Protein AF-A0A0B3RSX8-F1 (afdb_monomer_lite)

Structure (mmCIF, N/CA/C/O backbone):
data_AF-A0A0B3RSX8-F1
#
_entry.id   AF-A0A0B3RSX8-F1
#
loop_
_atom_site.group_PDB
_atom_site.id
_atom_site.type_symbol
_atom_site.label_atom_id
_atom_site.label_alt_id
_atom_site.label_comp_id
_atom_site.label_asym_id
_atom_site.label_entity_id
_atom_site.label_seq_id
_atom_site.pdbx_PDB_ins_code
_atom_site.Cartn_x
_atom_site.Cartn_y
_atom_site.Cartn_z
_atom_site.occupancy
_atom_site.B_iso_or_equiv
_atom_site.auth_seq_id
_atom_site.auth_comp_id
_atom_site.auth_asym_id
_atom_site.auth_atom_id
_atom_site.pdbx_PDB_model_num
ATOM 1 N N . MET A 1 1 ? -17.456 -3.419 -8.442 1.00 58.78 1 MET A N 1
ATOM 2 C CA . MET A 1 1 ? -16.452 -2.547 -7.791 1.00 58.78 1 MET A CA 1
ATOM 3 C C . MET A 1 1 ? -15.089 -3.161 -8.023 1.00 58.78 1 MET A C 1
ATOM 5 O O . MET A 1 1 ? -14.960 -4.362 -7.840 1.00 58.78 1 MET A O 1
ATOM 9 N N . THR A 1 2 ? -14.109 -2.383 -8.474 1.00 69.06 2 THR A N 1
ATOM 10 C CA . THR A 1 2 ? -12.745 -2.885 -8.676 1.00 69.06 2 THR A CA 1
ATOM 11 C C . THR A 1 2 ? -12.084 -3.106 -7.322 1.00 69.06 2 THR A C 1
ATOM 13 O O . THR A 1 2 ? -12.129 -2.212 -6.473 1.00 69.06 2 THR A O 1
ATOM 16 N N . ASP A 1 3 ? -11.481 -4.277 -7.127 1.00 82.81 3 ASP A N 1
ATOM 17 C CA . ASP A 1 3 ? -10.721 -4.578 -5.918 1.00 82.81 3 ASP A CA 1
ATOM 18 C C . ASP A 1 3 ? -9.601 -3.546 -5.713 1.00 82.81 3 ASP A C 1
ATOM 20 O O . ASP A 1 3 ? -8.979 -3.068 -6.671 1.00 82.81 3 ASP A O 1
ATOM 24 N N . ARG A 1 4 ? -9.370 -3.175 -4.450 1.00 86.00 4 ARG A N 1
ATOM 25 C CA . ARG A 1 4 ? -8.276 -2.2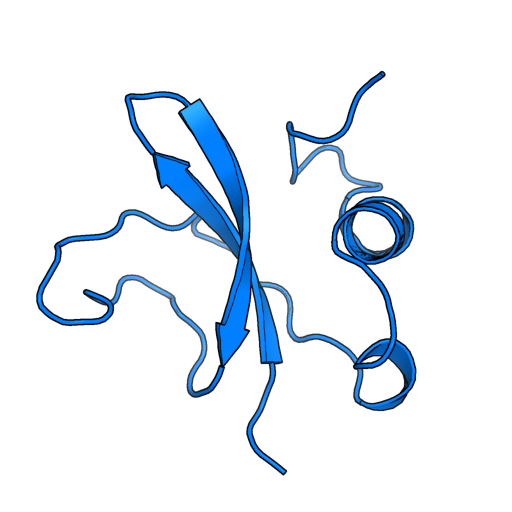91 -4.044 1.00 86.00 4 ARG A CA 1
ATOM 26 C C . ARG A 1 4 ? -7.330 -3.048 -3.132 1.00 86.00 4 ARG A C 1
ATOM 28 O O . ARG A 1 4 ? -7.768 -3.776 -2.245 1.00 86.00 4 ARG A O 1
ATOM 35 N N . TYR A 1 5 ? -6.041 -2.848 -3.341 1.00 86.25 5 TYR A N 1
ATOM 36 C CA . TYR A 1 5 ? -4.983 -3.473 -2.567 1.00 86.25 5 TYR A CA 1
ATOM 37 C C . TYR A 1 5 ? -4.095 -2.401 -1.951 1.00 86.25 5 TYR A C 1
ATOM 39 O O . TYR A 1 5 ? -3.698 -1.458 -2.630 1.00 86.25 5 TYR A O 1
ATOM 47 N N . PHE A 1 6 ? -3.780 -2.553 -0.673 1.00 86.25 6 PHE A N 1
ATOM 48 C CA . PHE A 1 6 ? -2.794 -1.757 0.033 1.00 86.25 6 PHE A CA 1
ATOM 49 C C . PHE A 1 6 ? -1.453 -2.488 -0.014 1.00 86.25 6 PHE A C 1
ATOM 51 O O . PHE A 1 6 ? -1.354 -3.647 0.401 1.00 86.25 6 PHE A O 1
ATOM 58 N N . VAL A 1 7 ? -0.442 -1.839 -0.592 1.00 83.56 7 VAL A N 1
ATOM 59 C CA . VAL A 1 7 ? 0.872 -2.434 -0.878 1.00 83.56 7 VAL A CA 1
ATOM 60 C C . VAL A 1 7 ? 1.980 -1.412 -0.666 1.00 83.56 7 VAL A C 1
ATOM 62 O O . VAL A 1 7 ? 1.737 -0.215 -0.779 1.00 83.56 7 VAL A O 1
ATOM 65 N N . GLU A 1 8 ? 3.208 -1.858 -0.408 1.00 80.94 8 GLU A N 1
ATOM 66 C CA . GLU A 1 8 ? 4.372 -0.982 -0.563 1.00 8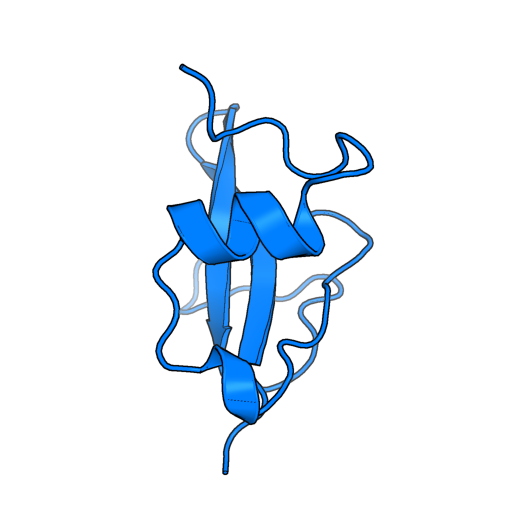0.94 8 GLU A CA 1
ATOM 67 C C . GLU A 1 8 ? 4.965 -1.151 -1.959 1.00 80.94 8 GLU A C 1
ATOM 69 O O . GLU A 1 8 ? 5.194 -2.272 -2.422 1.00 80.94 8 GLU A O 1
ATOM 74 N N . GLU A 1 9 ? 5.255 -0.032 -2.604 1.00 81.69 9 GLU A N 1
ATOM 75 C CA . GLU A 1 9 ? 5.989 0.047 -3.858 1.00 81.69 9 GLU A CA 1
ATOM 76 C C . GLU A 1 9 ? 7.406 0.550 -3.577 1.00 81.69 9 GLU A C 1
ATOM 78 O O . GLU A 1 9 ? 7.589 1.516 -2.834 1.00 81.69 9 GLU A O 1
ATOM 83 N N . ARG A 1 10 ? 8.420 -0.076 -4.180 1.00 77.88 10 ARG A N 1
ATOM 84 C CA . ARG A 1 10 ? 9.793 0.417 -4.092 1.00 77.88 10 ARG A CA 1
ATOM 85 C C . ARG A 1 10 ? 9.991 1.572 -5.068 1.00 77.88 10 ARG A C 1
ATOM 87 O O . ARG A 1 10 ? 10.022 1.359 -6.279 1.00 77.88 10 ARG A O 1
ATOM 94 N N . ARG A 1 11 ? 10.173 2.781 -4.541 1.00 77.06 11 ARG A N 1
ATOM 95 C CA . ARG A 1 11 ? 10.436 4.010 -5.296 1.00 77.06 11 ARG A CA 1
ATOM 96 C C . ARG A 1 11 ? 11.749 4.620 -4.830 1.00 77.06 11 ARG A C 1
ATOM 98 O O . ARG A 1 11 ? 11.954 4.792 -3.637 1.00 77.06 11 ARG A O 1
ATOM 105 N N . LEU A 1 12 ? 12.656 4.907 -5.768 1.00 78.62 12 LEU A N 1
ATOM 106 C CA . LEU A 1 12 ? 13.968 5.513 -5.473 1.00 78.62 12 LEU A CA 1
ATOM 107 C C . LEU A 1 12 ? 14.741 4.790 -4.345 1.00 78.62 12 LEU A C 1
ATOM 109 O O . LEU A 1 12 ? 15.408 5.406 -3.524 1.00 78.62 12 LEU A O 1
ATOM 113 N N . GLY A 1 13 ? 14.617 3.460 -4.278 1.00 75.56 13 GLY A N 1
ATOM 114 C CA . GLY A 1 13 ? 15.263 2.628 -3.257 1.00 75.56 13 GLY A CA 1
ATOM 115 C C . GLY A 1 13 ? 14.492 2.478 -1.939 1.00 75.56 13 GLY A C 1
ATOM 116 O O . GLY A 1 13 ? 14.783 1.525 -1.214 1.00 75.56 13 GLY A O 1
ATOM 117 N N . GLN A 1 14 ? 13.484 3.313 -1.676 1.00 77.56 14 GLN A N 1
ATOM 118 C CA . GLN A 1 14 ? 12.648 3.296 -0.471 1.00 77.56 14 GLN A CA 1
ATOM 119 C C . GLN A 1 14 ? 11.319 2.570 -0.706 1.00 77.56 14 GLN A C 1
ATOM 121 O O . GLN A 1 14 ? 10.826 2.510 -1.829 1.00 77.56 14 GLN A O 1
ATOM 126 N N . TRP A 1 15 ? 10.745 1.998 0.352 1.00 77.44 15 TRP A N 1
ATOM 127 C CA . TRP A 1 15 ? 9.410 1.404 0.313 1.00 77.44 15 TRP A CA 1
ATOM 128 C C . TRP A 1 15 ? 8.377 2.470 0.667 1.00 77.44 15 TRP A C 1
ATOM 130 O O . TRP A 1 15 ? 8.497 3.132 1.692 1.00 77.44 15 TRP A O 1
ATOM 140 N N . THR A 1 16 ? 7.388 2.662 -0.202 1.00 80.06 16 THR A N 1
ATOM 141 C CA . THR A 1 16 ? 6.349 3.679 -0.027 1.00 80.06 16 THR A CA 1
ATOM 142 C C . THR A 1 16 ? 4.970 3.025 -0.089 1.00 80.06 16 THR A C 1
ATOM 144 O O . THR A 1 16 ? 4.700 2.301 -1.052 1.00 80.06 16 THR A O 1
ATOM 147 N N . PRO A 1 17 ? 4.081 3.269 0.888 1.00 81.44 17 PRO A N 1
ATOM 148 C CA . PRO A 1 17 ? 2.724 2.735 0.872 1.00 81.44 17 PRO A CA 1
ATOM 149 C C . PRO A 1 17 ? 1.904 3.357 -0.263 1.00 81.44 17 PRO A C 1
ATOM 151 O O . PRO A 1 17 ? 1.909 4.571 -0.469 1.00 81.44 17 PRO A O 1
ATOM 154 N N . VAL A 1 18 ? 1.182 2.521 -1.006 1.00 83.44 18 VAL A N 1
ATOM 155 C CA . VAL A 1 18 ? 0.334 2.922 -2.131 1.00 83.44 18 VAL A CA 1
ATOM 156 C C . VAL A 1 18 ? -0.936 2.068 -2.190 1.00 83.44 18 VAL A C 1
ATOM 158 O O . VAL A 1 18 ? -0.965 0.922 -1.736 1.00 83.44 18 VAL A O 1
ATOM 161 N N . VAL A 1 19 ? -1.994 2.618 -2.792 1.00 86.25 19 VAL A N 1
ATOM 162 C CA . VAL A 1 19 ? -3.195 1.855 -3.155 1.00 86.25 19 VAL A CA 1
ATOM 163 C C . VAL A 1 19 ? -3.098 1.447 -4.619 1.00 86.25 19 VAL A C 1
ATOM 165 O O . VAL A 1 19 ? -2.911 2.286 -5.500 1.00 86.25 19 VAL A O 1
ATOM 168 N N . TYR A 1 20 ? -3.250 0.154 -4.876 1.00 84.00 20 TYR A N 1
ATOM 169 C CA . TYR A 1 20 ? -3.350 -0.410 -6.212 1.00 84.00 20 TYR A CA 1
ATOM 170 C C . TYR A 1 20 ? -4.794 -0.812 -6.512 1.00 84.00 20 TYR A C 1
ATOM 172 O O . TYR A 1 20 ? -5.469 -1.403 -5.672 1.00 84.00 20 TYR A O 1
ATOM 180 N N . HIS A 1 21 ? -5.268 -0.511 -7.718 1.00 83.94 21 HIS A N 1
ATOM 181 C CA . HIS A 1 21 ? -6.605 -0.876 -8.182 1.00 83.94 21 HIS A CA 1
ATOM 182 C C . HIS A 1 21 ? -6.502 -2.013 -9.197 1.00 83.94 21 HIS A C 1
ATOM 184 O O . HIS A 1 21 ? -5.686 -1.944 -10.113 1.00 83.94 21 HIS A O 1
ATOM 190 N N . GLY A 1 22 ? -7.353 -3.030 -9.075 1.00 77.06 22 GLY A N 1
ATOM 191 C CA . GLY A 1 22 ? -7.394 -4.155 -10.010 1.00 77.06 22 GLY A CA 1
ATOM 192 C C . GLY A 1 22 ? -7.014 -5.468 -9.343 1.00 77.06 22 GLY A C 1
ATOM 193 O O . GLY A 1 22 ? -7.453 -5.738 -8.235 1.00 77.06 22 GLY A O 1
ATOM 194 N N . ALA A 1 23 ? -6.237 -6.306 -10.027 1.00 73.00 23 ALA A N 1
ATOM 195 C CA . ALA A 1 23 ? -5.814 -7.605 -9.504 1.00 73.00 23 ALA A CA 1
ATOM 196 C C . ALA A 1 23 ? -4.677 -7.473 -8.475 1.00 73.00 23 ALA A C 1
ATOM 198 O O . ALA A 1 23 ? -3.863 -6.554 -8.569 1.00 73.00 23 ALA A O 1
ATOM 199 N N . ALA A 1 24 ? -4.580 -8.428 -7.542 1.00 69.12 24 ALA A N 1
ATOM 200 C CA . ALA A 1 24 ? -3.517 -8.475 -6.538 1.00 69.12 24 ALA A CA 1
ATOM 201 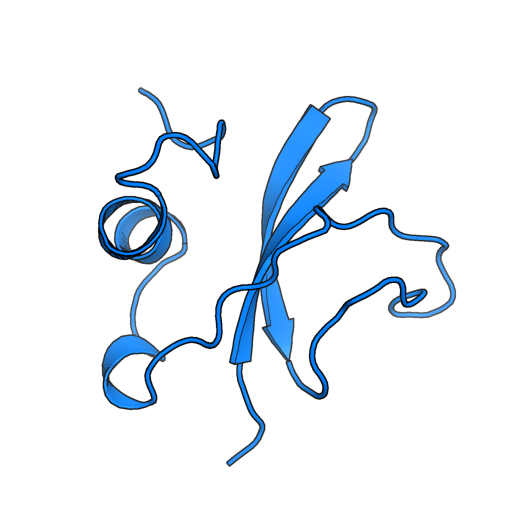C C . ALA A 1 24 ? -2.117 -8.350 -7.190 1.00 69.12 24 ALA A C 1
ATOM 203 O O . ALA A 1 24 ? -1.754 -9.183 -8.034 1.00 69.12 24 ALA A O 1
ATOM 204 N N . PRO A 1 25 ? -1.310 -7.335 -6.831 1.00 64.38 25 PRO A N 1
ATOM 205 C CA . PRO A 1 25 ? -0.011 -7.099 -7.452 1.00 64.38 25 PRO A CA 1
ATOM 206 C C . PRO A 1 25 ? 1.052 -8.030 -6.843 1.00 64.38 25 PRO A C 1
ATOM 208 O O . PRO A 1 25 ? 1.881 -7.619 -6.045 1.00 64.38 25 PRO A O 1
ATOM 211 N N . ALA A 1 26 ? 1.050 -9.309 -7.228 1.00 57.31 26 ALA A N 1
ATOM 212 C CA . ALA A 1 26 ? 2.058 -10.281 -6.776 1.00 57.31 26 ALA A CA 1
ATOM 213 C C . ALA A 1 26 ? 3.453 -10.065 -7.412 1.00 57.31 26 ALA A C 1
ATOM 215 O O . ALA A 1 26 ? 4.442 -10.602 -6.922 1.00 57.31 26 ALA A O 1
ATOM 216 N N . LYS A 1 27 ? 3.509 -9.315 -8.524 1.00 54.06 27 LYS A N 1
ATOM 217 C CA . LYS A 1 27 ? 4.669 -8.822 -9.302 1.00 54.06 27 LYS A CA 1
ATOM 218 C C . LYS A 1 27 ? 4.088 -8.350 -10.636 1.00 54.06 27 LYS A C 1
ATOM 220 O O . LYS A 1 27 ? 3.944 -9.153 -11.554 1.00 54.06 27 LYS A O 1
ATOM 225 N N . LYS A 1 28 ? 3.641 -7.099 -10.745 1.00 52.06 28 LYS A N 1
ATOM 226 C CA . LYS A 1 28 ? 3.090 -6.600 -12.012 1.00 52.06 28 LYS A CA 1
ATOM 227 C C . LYS A 1 28 ? 3.505 -5.165 -12.257 1.00 52.06 28 LYS A C 1
ATOM 229 O O . LYS A 1 28 ? 3.137 -4.268 -11.515 1.00 52.06 28 LYS A O 1
ATOM 234 N N . THR A 1 29 ? 4.256 -4.982 -13.332 1.00 51.16 29 THR A N 1
ATOM 235 C CA . THR A 1 29 ? 4.447 -3.733 -14.066 1.00 51.16 29 THR A CA 1
ATOM 236 C C . THR A 1 29 ? 3.148 -2.918 -14.041 1.00 51.16 29 THR A C 1
ATOM 238 O O . THR A 1 29 ? 2.120 -3.406 -14.508 1.00 51.16 29 THR A O 1
ATOM 241 N N . ALA A 1 30 ? 3.159 -1.705 -13.481 1.00 57.94 30 ALA A N 1
ATOM 242 C CA . ALA A 1 30 ? 1.987 -0.828 -13.504 1.00 57.94 30 ALA A CA 1
ATOM 243 C C . ALA A 1 30 ? 2.269 0.367 -14.411 1.00 57.94 30 ALA A C 1
ATOM 245 O O . ALA A 1 30 ? 3.241 1.095 -14.196 1.00 57.94 30 ALA A O 1
ATOM 246 N N . GLY A 1 31 ? 1.422 0.554 -15.427 1.00 57.53 31 GLY A N 1
ATOM 247 C CA . GLY A 1 31 ? 1.548 1.657 -16.383 1.00 57.53 31 GLY A CA 1
ATOM 248 C C . GLY A 1 31 ? 2.826 1.599 -17.225 1.00 57.53 31 GLY A C 1
ATOM 249 O O . GLY A 1 31 ? 3.456 2.626 -17.430 1.00 57.53 31 GLY A O 1
ATOM 250 N N . GLY A 1 32 ? 3.260 0.404 -17.644 1.00 59.84 32 GLY A N 1
ATOM 251 C CA . GLY A 1 32 ? 4.455 0.229 -18.486 1.00 59.84 32 GLY A CA 1
ATOM 252 C C . GLY A 1 32 ? 5.800 0.338 -17.755 1.00 59.84 32 GLY A C 1
ATOM 253 O O . GLY A 1 32 ? 6.832 0.057 -18.351 1.00 59.84 32 GLY A O 1
ATOM 254 N N . VAL A 1 33 ? 5.804 0.670 -16.459 1.00 60.81 33 VAL A N 1
ATOM 255 C CA . VAL A 1 33 ? 7.021 0.758 -15.637 1.00 60.81 33 VAL A CA 1
ATOM 256 C C . VAL A 1 33 ? 7.150 -0.475 -14.743 1.00 60.81 33 VAL A C 1
ATOM 258 O O . VAL A 1 33 ? 6.193 -0.865 -14.063 1.00 60.81 33 VAL A O 1
ATOM 261 N N . ALA A 1 34 ? 8.337 -1.089 -14.727 1.00 65.00 34 ALA A N 1
ATOM 262 C CA . ALA A 1 34 ? 8.669 -2.192 -13.829 1.00 65.00 34 ALA A CA 1
ATOM 263 C C . ALA A 1 34 ? 8.661 -1.697 -12.375 1.00 65.00 34 ALA A C 1
ATOM 265 O O . ALA A 1 34 ? 9.620 -1.098 -11.896 1.00 65.00 34 ALA A O 1
ATOM 266 N N . ARG A 1 35 ? 7.546 -1.925 -11.679 1.00 69.44 35 ARG A N 1
ATOM 267 C CA . ARG A 1 35 ? 7.376 -1.577 -10.268 1.00 69.44 35 ARG A CA 1
ATOM 268 C C . ARG A 1 35 ? 7.566 -2.814 -9.410 1.00 69.44 35 ARG A C 1
ATOM 270 O O . ARG A 1 35 ? 7.001 -3.873 -9.689 1.00 69.44 35 ARG A O 1
ATOM 277 N N . VAL A 1 36 ? 8.367 -2.669 -8.363 1.00 74.00 36 VAL A N 1
ATOM 278 C CA . VAL A 1 36 ? 8.593 -3.724 -7.378 1.00 74.00 36 VAL A CA 1
ATOM 279 C C . VAL A 1 36 ? 7.651 -3.476 -6.212 1.00 74.00 36 VAL A C 1
ATOM 281 O O . VAL A 1 36 ? 7.760 -2.456 -5.538 1.00 74.00 36 VAL A O 1
ATOM 284 N N . PHE A 1 37 ? 6.737 -4.410 -5.979 1.00 75.50 37 PHE A N 1
ATOM 285 C CA . PHE A 1 37 ? 5.844 -4.402 -4.824 1.00 75.50 37 PHE A CA 1
ATOM 286 C C . PHE A 1 37 ? 6.324 -5.414 -3.782 1.00 75.50 37 PHE A C 1
ATOM 288 O O . PHE A 1 37 ? 6.985 -6.401 -4.130 1.00 75.50 37 PHE A O 1
ATOM 295 N N . ARG A 1 38 ? 6.007 -5.187 -2.504 1.00 71.94 38 ARG A N 1
ATOM 296 C CA . ARG A 1 38 ? 6.199 -6.212 -1.465 1.00 71.94 38 ARG A CA 1
ATOM 297 C C . ARG A 1 38 ? 5.377 -7.464 -1.783 1.00 71.94 38 ARG A C 1
ATOM 299 O O . ARG A 1 38 ? 4.319 -7.387 -2.399 1.00 71.94 38 ARG A O 1
ATOM 306 N N . LYS A 1 39 ? 5.888 -8.621 -1.348 1.00 65.06 39 LYS A N 1
ATOM 307 C CA . LYS A 1 39 ? 5.336 -9.951 -1.666 1.00 65.06 39 LYS A CA 1
ATOM 308 C C . LYS A 1 39 ? 3.908 -10.191 -1.156 1.00 65.06 39 LYS A C 1
ATOM 310 O O . LYS A 1 39 ? 3.240 -11.050 -1.720 1.00 65.06 39 LYS A O 1
ATOM 315 N N . ASP A 1 40 ? 3.448 -9.421 -0.169 1.00 74.06 40 ASP A N 1
ATOM 316 C CA . ASP A 1 40 ? 2.181 -9.662 0.529 1.00 74.06 40 ASP A CA 1
ATOM 317 C C . ASP A 1 40 ? 1.217 -8.475 0.365 1.00 74.06 40 ASP A C 1
ATOM 319 O O . ASP A 1 40 ? 1.114 -7.627 1.256 1.00 74.06 40 ASP A O 1
ATOM 323 N N . PRO A 1 41 ? 0.525 -8.354 -0.782 1.00 78.81 41 PRO A N 1
ATOM 324 C CA . PRO A 1 41 ? -0.473 -7.314 -0.961 1.00 78.81 41 PRO A CA 1
ATOM 325 C C . PRO A 1 41 ? -1.706 -7.560 -0.086 1.00 78.81 41 PRO A C 1
ATOM 327 O O . PRO A 1 41 ? -2.267 -8.656 -0.091 1.00 78.81 41 PRO A O 1
ATOM 330 N N . ILE A 1 42 ? -2.186 -6.528 0.613 1.00 83.19 42 ILE A N 1
ATOM 331 C CA . ILE A 1 42 ? -3.377 -6.629 1.465 1.00 83.19 42 ILE A CA 1
ATOM 332 C C . ILE A 1 42 ? -4.600 -6.156 0.693 1.00 83.19 42 ILE A C 1
ATOM 334 O O . ILE A 1 42 ? -4.633 -5.030 0.203 1.00 83.19 42 ILE A O 1
ATOM 338 N N . LYS A 1 43 ? -5.637 -6.990 0.595 1.00 87.31 43 LYS A N 1
ATOM 339 C CA . LYS A 1 43 ? -6.918 -6.573 0.013 1.00 87.31 43 LYS A CA 1
ATOM 340 C C . LYS A 1 43 ? -7.621 -5.602 0.968 1.00 87.31 43 LYS A C 1
ATOM 342 O O . LYS A 1 43 ? -7.905 -5.952 2.111 1.00 87.31 43 LYS A O 1
ATOM 347 N N . ILE A 1 44 ? -7.914 -4.394 0.493 1.00 87.62 44 ILE A N 1
ATOM 348 C CA . ILE A 1 44 ? -8.632 -3.377 1.265 1.00 87.62 44 ILE A CA 1
ATOM 349 C C . ILE A 1 44 ? -10.097 -3.801 1.368 1.00 87.62 44 ILE A C 1
ATOM 351 O O . ILE A 1 44 ? -10.729 -4.166 0.375 1.00 87.62 44 ILE A O 1
ATOM 355 N N . ASN A 1 45 ? -10.642 -3.745 2.581 1.00 88.38 45 ASN A N 1
ATOM 356 C CA . ASN A 1 45 ? -12.061 -3.981 2.811 1.00 88.38 45 ASN A CA 1
ATOM 357 C C . ASN A 1 45 ? -12.877 -2.887 2.089 1.00 88.38 45 ASN A C 1
ATOM 359 O O . ASN A 1 45 ? -12.534 -1.710 2.226 1.00 88.38 45 ASN A O 1
ATOM 363 N N . PRO A 1 46 ? -13.968 -3.213 1.370 1.00 87.19 46 PRO A N 1
ATOM 364 C CA . PRO A 1 46 ? -14.837 -2.213 0.749 1.00 87.19 46 PRO A CA 1
ATOM 365 C C . PRO A 1 46 ? -15.257 -1.055 1.669 1.00 87.19 46 PRO A C 1
ATOM 367 O O . PRO A 1 46 ? -15.312 0.089 1.218 1.00 87.19 46 PRO A O 1
ATOM 370 N N . GLY A 1 47 ? -15.464 -1.307 2.969 1.00 88.25 47 GLY A N 1
ATOM 371 C CA . GLY A 1 47 ? -15.773 -0.265 3.962 1.00 88.25 47 GLY A CA 1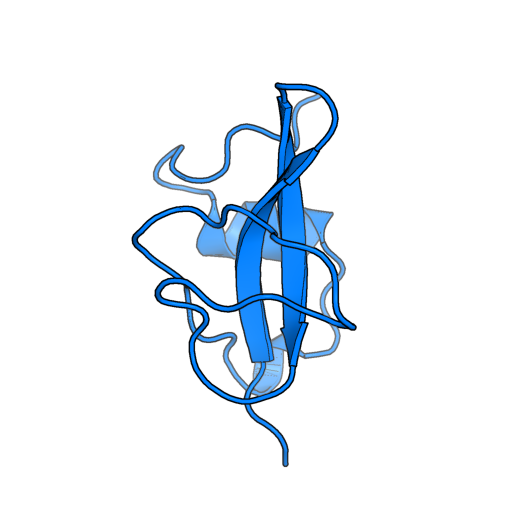
ATOM 372 C C . GLY A 1 47 ? -14.631 0.730 4.227 1.00 88.25 47 GLY A C 1
ATOM 373 O O . GLY A 1 47 ? -14.860 1.832 4.726 1.00 88.25 47 GLY A O 1
ATOM 374 N N . HIS A 1 48 ? -13.402 0.374 3.852 1.00 89.19 48 HIS A N 1
ATOM 375 C CA . HIS A 1 48 ? -12.183 1.165 4.025 1.00 89.19 48 HIS A CA 1
ATOM 376 C C . HIS A 1 48 ? -11.743 1.884 2.743 1.00 89.19 48 HIS A C 1
ATOM 378 O O . HIS A 1 48 ? -10.725 2.567 2.733 1.00 89.19 48 HIS A O 1
ATOM 384 N N . HIS A 1 49 ? -12.514 1.802 1.654 1.00 86.75 49 HIS A N 1
ATOM 385 C CA . HIS A 1 49 ? -12.188 2.482 0.392 1.00 86.75 49 HIS A CA 1
ATOM 386 C C . HIS A 1 49 ? -12.132 4.017 0.494 1.00 86.75 49 HIS A C 1
ATOM 388 O O . HIS A 1 49 ? -11.594 4.666 -0.405 1.00 86.75 49 HIS A O 1
ATOM 394 N N . ARG A 1 50 ? -12.701 4.586 1.559 1.00 87.25 50 ARG A N 1
ATOM 395 C CA . ARG A 1 50 ? -12.675 6.021 1.873 1.00 87.25 50 ARG A CA 1
ATOM 396 C C . ARG A 1 50 ? -11.498 6.445 2.758 1.00 87.25 50 ARG A C 1
ATOM 398 O O . ARG A 1 50 ? -11.344 7.636 2.993 1.00 87.25 50 ARG A O 1
ATOM 405 N N . LEU A 1 51 ? -10.725 5.492 3.283 1.00 87.19 51 LEU A N 1
ATOM 406 C CA . LEU A 1 51 ? -9.599 5.787 4.165 1.00 87.19 51 LEU A CA 1
ATOM 407 C C . LEU A 1 51 ? -8.417 6.351 3.371 1.00 87.19 51 LEU A C 1
ATOM 409 O O . LEU A 1 51 ? -8.161 5.949 2.233 1.00 87.19 51 LEU A O 1
ATOM 413 N N . THR A 1 52 ? -7.691 7.276 3.994 1.00 87.25 52 THR A N 1
ATOM 414 C CA . THR A 1 52 ? -6.428 7.805 3.465 1.00 87.25 52 THR A CA 1
ATOM 415 C C . THR A 1 52 ? -5.314 6.762 3.576 1.00 87.25 52 THR A C 1
ATOM 417 O O . THR A 1 52 ? -5.439 5.774 4.295 1.00 87.25 52 THR A O 1
ATOM 420 N N . LEU A 1 53 ? -4.183 6.981 2.897 1.00 83.81 53 LEU A N 1
ATOM 421 C CA . LEU A 1 53 ? -3.013 6.101 3.018 1.00 83.81 53 LEU A CA 1
ATOM 422 C C . LEU A 1 53 ? -2.501 5.986 4.461 1.00 83.81 53 LEU A C 1
ATOM 424 O O . LEU A 1 53 ? -2.129 4.891 4.866 1.00 83.81 53 LEU A O 1
ATOM 428 N N . ALA A 1 54 ? -2.523 7.081 5.229 1.00 82.81 54 ALA A N 1
ATOM 429 C CA . ALA A 1 54 ? -2.124 7.076 6.637 1.00 82.81 54 ALA A CA 1
ATOM 430 C C . ALA A 1 54 ? -3.066 6.199 7.478 1.00 82.81 54 ALA A C 1
ATOM 432 O O . ALA A 1 54 ? -2.610 5.314 8.189 1.00 82.81 54 ALA A O 1
ATOM 433 N N . GLN A 1 55 ? -4.382 6.348 7.299 1.00 86.81 55 GLN A N 1
ATOM 434 C CA . GLN A 1 55 ? -5.380 5.517 7.984 1.00 86.81 55 GLN A CA 1
ATOM 435 C C . GLN A 1 55 ? -5.298 4.043 7.564 1.00 86.81 55 GLN A C 1
ATOM 437 O O . GLN A 1 55 ? -5.460 3.142 8.379 1.00 86.81 55 GL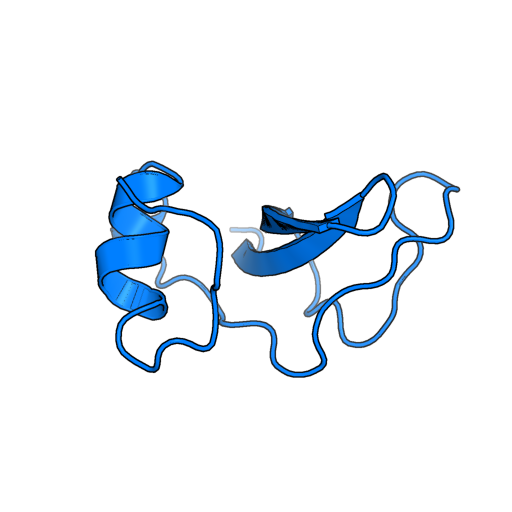N A O 1
ATOM 442 N N . LEU A 1 56 ? -5.027 3.768 6.286 1.00 85.81 56 LEU A N 1
ATOM 443 C CA . LEU A 1 56 ? -4.789 2.404 5.814 1.00 85.81 56 LEU A CA 1
ATOM 444 C C . LEU A 1 56 ? -3.515 1.816 6.428 1.00 85.81 56 LEU A C 1
ATOM 446 O O . LEU A 1 56 ? -3.507 0.634 6.755 1.00 85.81 56 LEU A O 1
ATOM 450 N N . ALA A 1 57 ? -2.466 2.618 6.618 1.00 80.38 57 ALA A N 1
ATOM 451 C CA . ALA A 1 57 ? -1.251 2.190 7.298 1.00 80.38 57 ALA A CA 1
ATOM 452 C C . ALA A 1 57 ? -1.480 1.947 8.800 1.00 80.38 57 ALA A C 1
ATOM 454 O O . ALA A 1 57 ? -0.932 0.994 9.339 1.00 80.38 57 ALA A O 1
ATOM 455 N N . GLU A 1 58 ? -2.349 2.708 9.464 1.00 82.62 58 GLU A N 1
ATOM 456 C CA . GLU A 1 58 ? -2.766 2.415 10.844 1.00 82.62 58 GLU A CA 1
ATOM 457 C C . GLU A 1 58 ? -3.558 1.103 10.945 1.00 82.62 58 GLU A C 1
ATOM 459 O O . GLU A 1 58 ? -3.348 0.326 11.868 1.00 82.62 58 GLU A O 1
ATOM 464 N N . VAL A 1 59 ? -4.447 0.821 9.986 1.00 85.44 59 VAL A N 1
ATOM 465 C CA . VAL A 1 59 ? -5.305 -0.380 10.007 1.00 85.44 59 VAL A CA 1
ATOM 466 C C . VAL A 1 59 ? -4.559 -1.641 9.562 1.00 85.44 59 VAL A C 1
ATOM 468 O O . VAL A 1 59 ? -4.750 -2.713 10.130 1.00 85.44 59 VAL A O 1
ATOM 471 N N . TYR A 1 60 ? -3.735 -1.537 8.520 1.00 81.69 60 TYR A N 1
ATOM 472 C CA . TYR A 1 60 ? -3.093 -2.676 7.855 1.00 81.69 60 TYR A CA 1
ATOM 473 C C . TYR A 1 60 ? -1.574 -2.744 8.073 1.00 81.69 60 TYR A C 1
ATOM 475 O O . TYR A 1 60 ? -0.952 -3.758 7.758 1.00 81.69 60 TYR A O 1
ATOM 483 N N . GLY A 1 61 ? -0.963 -1.685 8.607 1.00 71.88 61 GLY A N 1
ATOM 484 C CA . GLY A 1 61 ? 0.469 -1.593 8.906 1.00 71.88 61 GLY A CA 1
ATOM 485 C C . GLY A 1 61 ? 0.862 -1.981 10.330 1.00 71.88 61 GLY A C 1
ATOM 486 O O . GLY A 1 61 ? 2.049 -1.916 10.643 1.00 71.88 61 GLY A O 1
ATOM 487 N N . VAL A 1 62 ? -0.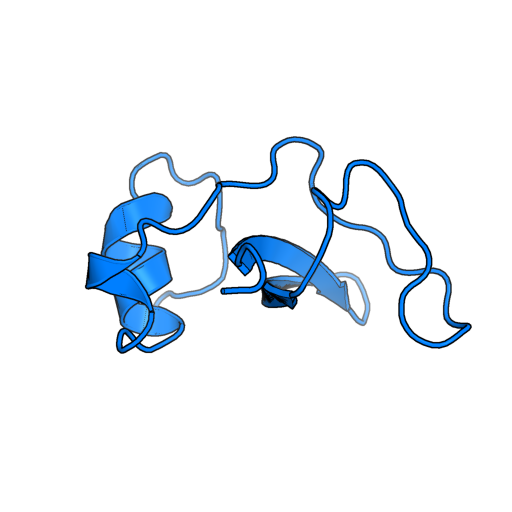086 -2.439 11.158 1.00 66.56 62 VAL A N 1
ATOM 488 C CA . VAL A 1 62 ? 0.119 -2.821 12.573 1.00 66.56 62 VAL A CA 1
ATOM 489 C C . VAL A 1 62 ? 1.237 -3.860 12.755 1.00 66.56 62 VAL A C 1
ATOM 491 O O . VAL A 1 62 ? 1.991 -3.795 13.720 1.00 66.56 62 VAL A O 1
ATOM 494 N N . ASP A 1 63 ? 1.427 -4.763 11.787 1.00 63.31 63 ASP A N 1
ATOM 495 C CA . ASP A 1 63 ? 2.484 -5.790 11.816 1.00 63.31 63 ASP A CA 1
ATOM 496 C C . ASP A 1 63 ? 3.896 -5.246 11.507 1.00 63.31 63 ASP A C 1
ATOM 498 O O . ASP A 1 63 ? 4.848 -6.013 11.348 1.00 63.31 63 ASP A O 1
ATOM 502 N N . GLY A 1 64 ? 4.051 -3.937 11.283 1.00 58.78 64 GLY A N 1
ATOM 503 C CA . GLY A 1 64 ? 5.311 -3.344 10.824 1.00 58.78 64 GLY A CA 1
ATOM 504 C C . GLY A 1 64 ? 5.712 -3.763 9.402 1.00 58.78 64 GLY A C 1
ATOM 505 O O . GLY A 1 64 ? 6.828 -3.475 8.961 1.00 58.78 64 GLY A O 1
ATOM 506 N N . ARG A 1 65 ? 4.808 -4.434 8.666 1.00 61.16 65 ARG A N 1
ATOM 507 C CA . ARG A 1 65 ? 4.973 -4.816 7.251 1.00 61.16 65 ARG A CA 1
ATOM 508 C C . ARG A 1 65 ? 5.078 -3.608 6.325 1.00 61.16 65 ARG A C 1
ATOM 510 O O . ARG A 1 65 ? 5.731 -3.722 5.292 1.00 61.16 65 ARG A O 1
ATOM 517 N N . PHE A 1 66 ? 4.454 -2.495 6.707 1.00 63.84 66 PHE A N 1
ATOM 518 C CA . PHE A 1 66 ? 4.457 -1.237 5.972 1.00 63.84 66 PHE A CA 1
ATOM 519 C C . PHE A 1 66 ? 5.342 -0.241 6.724 1.00 63.84 66 PHE A C 1
ATOM 521 O O . PHE A 1 66 ? 4.887 0.462 7.624 1.00 63.84 66 PHE A O 1
ATOM 528 N N . ARG A 1 67 ? 6.640 -0.227 6.411 1.00 57.53 67 ARG A N 1
ATOM 529 C CA . ARG A 1 67 ? 7.585 0.737 6.985 1.00 57.53 67 ARG A CA 1
ATOM 530 C C . ARG A 1 67 ? 7.565 1.985 6.117 1.00 57.53 67 ARG A C 1
ATOM 532 O O . ARG A 1 67 ? 8.405 2.140 5.236 1.00 57.53 67 ARG A O 1
ATOM 539 N N . GLY A 1 68 ? 6.612 2.875 6.374 1.00 49.25 68 GLY A N 1
ATOM 540 C CA . GLY A 1 68 ? 6.534 4.111 5.597 1.00 49.25 68 GLY A CA 1
ATOM 541 C C . GLY A 1 68 ? 5.617 5.213 6.109 1.00 49.25 68 GLY A C 1
ATOM 542 O O . GLY A 1 68 ? 5.471 6.209 5.411 1.00 49.25 68 GLY A O 1
ATOM 543 N N . THR A 1 69 ? 5.012 5.090 7.289 1.00 44.72 69 THR A N 1
ATOM 544 C CA . THR A 1 69 ? 4.210 6.179 7.873 1.00 44.72 69 THR A CA 1
ATOM 545 C C . THR A 1 69 ? 4.565 6.373 9.341 1.00 44.72 69 THR A C 1
ATOM 547 O O . THR A 1 69 ? 3.773 6.068 10.225 1.00 44.72 69 THR A O 1
ATOM 550 N N . ALA A 1 70 ? 5.793 6.811 9.605 1.00 30.61 70 ALA A N 1
ATOM 551 C CA . ALA A 1 70 ? 6.140 7.434 10.877 1.00 30.61 70 ALA A CA 1
ATOM 552 C C . ALA A 1 70 ? 7.207 8.509 10.621 1.00 30.61 70 ALA A C 1
ATOM 554 O O . ALA A 1 70 ? 8.116 8.250 9.818 1.00 30.61 70 ALA A O 1
ATOM 555 N N . PRO A 1 71 ? 7.156 9.668 11.299 1.00 41.84 71 PRO A N 1
ATOM 556 C CA . PRO A 1 71 ? 6.191 10.085 12.327 1.00 41.84 71 PRO A CA 1
ATOM 557 C C . PRO A 1 71 ? 4.918 10.754 11.784 1.00 41.84 71 PRO A C 1
ATOM 559 O O . PRO A 1 71 ? 4.971 11.353 10.686 1.00 41.84 71 PRO A O 1
#

Organism: NCBI:txid561184

Sequence (71 aa):
MTDRYFVEERRLGQWTPVVYHGAAPAKKTAGGVARVFRKDPIKINPGHHRLTLAQLAEVYGVDGRFRGTAP

Foldseek 3Di:
DWWKWWWWKQDPNDTATDIDTHDFPCFDDDPVHRIDIDNDIHTDDPVCPPPDSLVCCVVVVPVVNRVHDDD

Secondary structure (DSSP, 8-state):
---EEEEEEEETTEEEEEEEESS--SS--BTTB-PPBPS-PEEPPGGGTT--HHHHHHHH-TTS-------

Radius of gyration: 11.64 Å; chains: 1; bounding box: 32×20×31 Å

pLDDT: mean 73.59, std 13.3, range [30.61, 89.19]